Protein AF-A0A9J7AQ62-F1 (afdb_monomer)

Secondary structure (DSSP, 8-state):
-----PPPP------------------------PPPHHHHHHHHHHHHHS-EEHHHHHHHHHTSTTTHHHHHHHHHTTSEEEEEETTTEEEEEE-HHHHHHHHHTT--

pLDDT: mean 74.64, std 20.92, range [35.56, 96.19]

Mean predicted aligned error: 14.37 Å

Foldseek 3Di:
DDDDDDDDDDDDDDDDDDDDDPPVPPPPDPDDCQDPVVLLLVLLLVQAVDWAAPVVSCVVQVPDVVRVNSVVVNVVQVQKDWDQDPPPGTIIHGDPVVVVVCVVVVHD

Radius of gyration: 27.07 Å; Cα contacts (8 Å, |Δi|>4): 104; chains: 1; bounding box: 70×60×50 Å

Sequence (108 aa):
MQSRNRVCSSVPVSALGSPIAPTEETTMSDAPTDPPLPLILDLVEWVAATPRLYSEVMEAWRTSCPRLTVWEEAVDRGLVARRHVAGTGAMVEATRSGRAALAAHGRT

Nearest PDB structures (foldseek):
  8qkf-assembly1_A  TM=5.803E-01  e=2.269E-02  Mycolicibacterium smegmatis
  1r1u-assembly2_D  TM=5.712E-01  e=6.107E-02  Staphylococcus aureus
  3pqk-assembly2_D  TM=5.794E-01  e=1.036E-01  Xylella fastidiosa
  4k2e-assembly1_B  TM=6.154E-01  e=3.180E-01  Vibrio cholerae O1 biovar El Tor str. N16961
  2oqg-assembly1_D  TM=5.261E-01  e=2.442E-01  Rhodococcus jostii RHA1

Solvent-accessible surface area (backbone atoms only — not comparable to full-atom values): 6896 Å² total; per-residue (Å²): 133,90,78,85,83,79,88,79,78,89,83,84,81,89,81,88,82,86,81,86,80,92,75,86,69,82,75,84,70,94,58,87,85,68,60,58,63,69,60,31,48,52,52,36,50,59,25,56,78,44,71,39,45,44,67,58,53,48,64,75,43,60,84,46,94,70,36,65,50,30,57,50,48,29,45,76,70,45,19,38,43,81,44,79,41,91,98,78,42,53,31,29,33,41,30,74,58,22,55,50,52,32,52,75,71,76,44,132

Organism: NCBI:txid1862145

Structure (mmCIF, N/CA/C/O backbone):
data_AF-A0A9J7AQ62-F1
#
_entry.id   AF-A0A9J7AQ62-F1
#
loop_
_atom_site.group_PDB
_atom_site.id
_atom_site.type_symbol
_atom_site.label_atom_id
_atom_site.label_alt_id
_atom_site.label_comp_id
_atom_site.label_asym_id
_atom_site.label_entity_id
_atom_site.label_seq_id
_atom_site.pdbx_PDB_ins_code
_atom_site.Cartn_x
_atom_site.Cartn_y
_atom_site.Cartn_z
_atom_site.occupancy
_atom_site.B_iso_or_equiv
_atom_site.auth_seq_id
_atom_site.auth_comp_id
_atom_site.auth_asym_id
_atom_site.auth_atom_id
_atom_site.pdbx_PDB_model_num
ATOM 1 N N . MET A 1 1 ? 53.419 49.031 -33.541 1.00 44.00 1 MET A N 1
ATOM 2 C CA . MET A 1 1 ? 52.744 47.768 -33.901 1.00 44.00 1 MET A CA 1
ATOM 3 C C . MET A 1 1 ? 53.138 46.685 -32.904 1.00 44.00 1 MET A C 1
ATOM 5 O O . MET A 1 1 ? 54.301 46.303 -32.883 1.00 44.00 1 MET A O 1
ATOM 9 N N . GLN A 1 2 ? 52.214 46.255 -32.037 1.00 42.31 2 GLN A N 1
ATOM 10 C CA . GLN A 1 2 ? 52.415 45.117 -31.124 1.00 42.31 2 GLN A CA 1
ATOM 11 C C . GLN A 1 2 ? 52.576 43.839 -31.968 1.00 42.31 2 GLN A C 1
ATOM 13 O O . GLN A 1 2 ? 51.801 43.608 -32.885 1.00 42.31 2 GLN A O 1
ATOM 18 N N . SER A 1 3 ? 53.732 43.182 -31.930 1.00 35.56 3 SER A N 1
ATOM 19 C CA . SER A 1 3 ? 54.202 42.236 -30.911 1.00 35.56 3 SER A CA 1
ATOM 20 C C . SER A 1 3 ? 53.514 40.870 -31.011 1.00 35.56 3 SER A C 1
ATOM 22 O O . SER A 1 3 ? 52.412 40.684 -30.515 1.00 35.56 3 SER A O 1
ATOM 24 N N . ARG A 1 4 ? 54.293 39.932 -31.575 1.00 52.44 4 ARG A N 1
ATOM 25 C CA . ARG A 1 4 ? 54.372 38.494 -31.263 1.00 52.44 4 ARG A CA 1
ATOM 26 C C . ARG A 1 4 ? 53.222 37.613 -31.762 1.00 52.44 4 ARG A C 1
ATOM 28 O O . ARG A 1 4 ? 52.111 37.681 -31.267 1.00 52.44 4 ARG A O 1
ATOM 35 N N . ASN A 1 5 ? 53.575 36.641 -32.607 1.00 39.91 5 ASN A N 1
ATOM 36 C CA . ASN A 1 5 ? 53.531 35.253 -32.147 1.00 39.91 5 ASN A CA 1
ATOM 37 C C . ASN A 1 5 ? 54.507 34.358 -32.918 1.00 39.91 5 ASN A C 1
ATOM 39 O O . ASN A 1 5 ? 54.389 34.136 -34.120 1.00 39.91 5 ASN A O 1
ATOM 43 N N . ARG A 1 6 ? 55.510 33.880 -32.171 1.00 52.66 6 ARG A N 1
ATOM 44 C CA . ARG A 1 6 ? 56.419 32.801 -32.551 1.00 52.66 6 ARG A CA 1
ATOM 45 C C . ARG A 1 6 ? 55.618 31.509 -32.643 1.00 52.66 6 ARG A C 1
ATOM 47 O O . ARG A 1 6 ? 54.852 31.188 -31.739 1.00 52.66 6 ARG A O 1
ATOM 54 N N . VAL A 1 7 ? 55.886 30.770 -33.709 1.00 50.31 7 VAL A N 1
ATOM 55 C CA . VAL A 1 7 ? 55.550 29.359 -33.879 1.00 50.31 7 VAL A CA 1
ATOM 56 C C . VAL A 1 7 ? 56.109 28.586 -32.683 1.00 50.31 7 VAL A C 1
ATOM 58 O O . VAL A 1 7 ? 57.320 28.603 -32.454 1.00 50.31 7 VAL A O 1
ATOM 61 N N . CYS A 1 8 ? 55.227 27.968 -31.896 1.00 38.22 8 CYS A N 1
ATOM 62 C CA . CYS A 1 8 ? 55.614 27.026 -30.855 1.00 38.22 8 CYS A CA 1
ATOM 63 C C . CYS A 1 8 ? 55.526 25.612 -31.427 1.00 38.22 8 CYS A C 1
ATOM 65 O O . CYS A 1 8 ? 54.560 25.236 -32.088 1.00 38.22 8 CYS A O 1
ATOM 67 N N . SER A 1 9 ? 56.609 24.895 -31.208 1.00 37.12 9 SER A N 1
ATOM 68 C CA . SER A 1 9 ? 57.003 23.6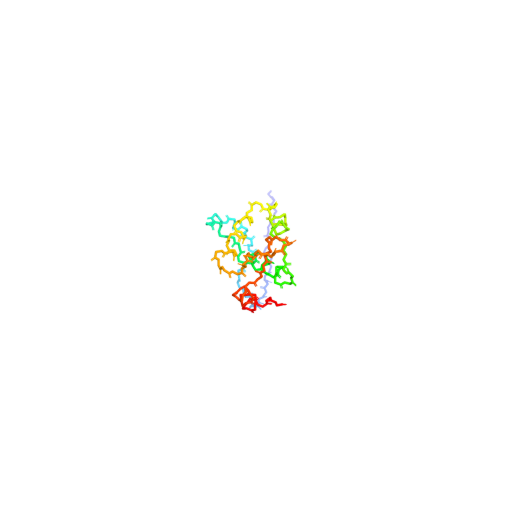32 -31.793 1.00 37.12 9 SER A CA 1
ATOM 69 C C . SER A 1 9 ? 56.083 22.467 -31.418 1.00 37.12 9 SER A C 1
ATOM 71 O O . SER A 1 9 ? 55.623 22.359 -30.287 1.00 37.12 9 SER A O 1
ATOM 73 N N . SER A 1 10 ? 55.884 21.583 -32.397 1.00 43.72 10 SER A N 1
ATOM 74 C CA . SER A 1 10 ? 55.796 20.118 -32.290 1.00 43.72 10 SER A CA 1
ATOM 75 C C . SER A 1 10 ? 55.486 19.506 -30.914 1.00 43.72 10 SER A C 1
ATOM 77 O O . SER A 1 10 ? 56.369 19.4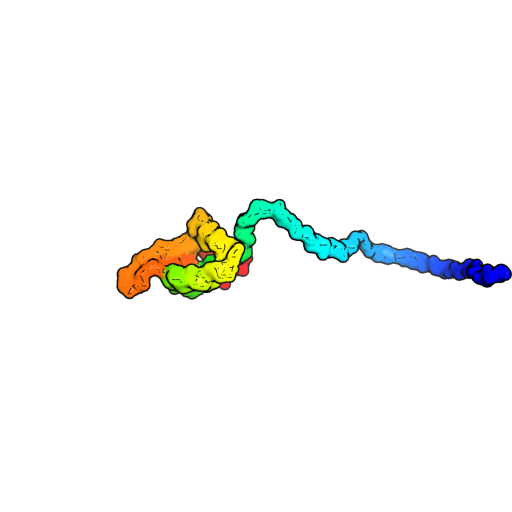04 -30.060 1.00 43.72 10 SER A O 1
ATOM 79 N N . VAL A 1 11 ? 54.290 18.929 -30.783 1.00 48.94 11 VAL A N 1
ATOM 80 C CA . VAL A 1 11 ? 54.013 17.858 -29.814 1.00 48.94 11 VAL A CA 1
ATOM 81 C C . VAL A 1 11 ? 53.830 16.545 -30.587 1.00 48.94 11 VAL A C 1
ATOM 83 O O . VAL A 1 11 ? 53.073 16.539 -31.561 1.00 48.94 11 VAL A O 1
ATOM 86 N N . PRO A 1 12 ? 54.513 15.444 -30.215 1.00 44.91 12 PRO A N 1
ATOM 87 C CA . PRO A 1 12 ? 54.341 14.155 -30.865 1.00 44.91 12 PRO A CA 1
ATOM 88 C C . PRO A 1 12 ? 53.261 13.280 -30.200 1.00 44.91 12 PRO A C 1
ATOM 90 O O . PRO A 1 12 ? 53.112 13.263 -28.984 1.00 44.91 12 PRO A O 1
ATOM 93 N N . VAL A 1 13 ? 52.598 12.512 -31.072 1.00 42.06 13 VAL A N 1
ATOM 94 C CA . VAL A 1 13 ? 52.256 11.076 -30.978 1.00 42.06 13 VAL A CA 1
ATOM 95 C C . VAL A 1 13 ? 51.297 10.609 -29.869 1.00 42.06 13 VAL A C 1
ATOM 97 O O . VAL A 1 13 ? 51.676 10.368 -28.732 1.00 42.06 13 VAL A O 1
ATOM 100 N N . SER A 1 14 ? 50.061 10.372 -30.327 1.00 40.56 14 SER A N 1
ATOM 101 C CA . SER A 1 14 ? 49.237 9.160 -30.165 1.00 40.56 14 SER A CA 1
ATOM 102 C C . SER A 1 14 ? 49.124 8.495 -28.789 1.00 40.56 14 SER A C 1
ATOM 104 O O . SER A 1 14 ? 50.083 7.913 -28.300 1.00 40.56 14 SER A O 1
ATOM 106 N N . ALA A 1 15 ? 47.890 8.324 -28.305 1.00 41.84 15 ALA A N 1
ATOM 107 C CA . ALA A 1 15 ? 47.144 7.069 -28.492 1.00 41.84 15 ALA A CA 1
ATOM 108 C C . ALA A 1 15 ? 45.820 7.055 -27.700 1.00 41.84 15 ALA A C 1
ATOM 110 O O . ALA A 1 15 ? 45.795 7.384 -26.523 1.00 41.84 15 ALA A O 1
ATOM 111 N N . LEU A 1 16 ? 44.768 6.596 -28.393 1.00 47.53 16 LEU A N 1
ATOM 112 C CA . LEU A 1 16 ? 43.656 5.751 -27.927 1.00 47.53 16 LEU A CA 1
ATOM 113 C C . LEU A 1 16 ? 42.880 6.162 -26.663 1.00 47.53 16 LEU A C 1
ATOM 115 O O . LEU A 1 16 ? 43.374 6.029 -25.550 1.00 47.53 16 LEU A O 1
ATOM 119 N N . GLY A 1 17 ? 41.582 6.448 -26.827 1.00 37.50 17 GLY A N 1
ATOM 120 C CA . GLY A 1 17 ? 40.634 6.254 -25.726 1.00 37.50 17 GLY A CA 1
ATOM 121 C C . GLY A 1 17 ? 39.370 7.101 -25.763 1.00 37.50 17 GLY A C 1
ATOM 122 O O . GLY A 1 17 ? 39.284 8.089 -25.054 1.00 37.50 17 GLY A O 1
ATOM 123 N N . SER A 1 18 ? 38.384 6.608 -26.510 1.00 48.50 18 SER A N 1
ATOM 124 C CA . SER A 1 18 ? 36.938 6.748 -26.285 1.00 48.50 18 SER A CA 1
ATOM 125 C C . SER A 1 18 ? 36.226 8.111 -26.405 1.00 48.50 18 SER A C 1
ATOM 127 O O . SER A 1 18 ? 36.782 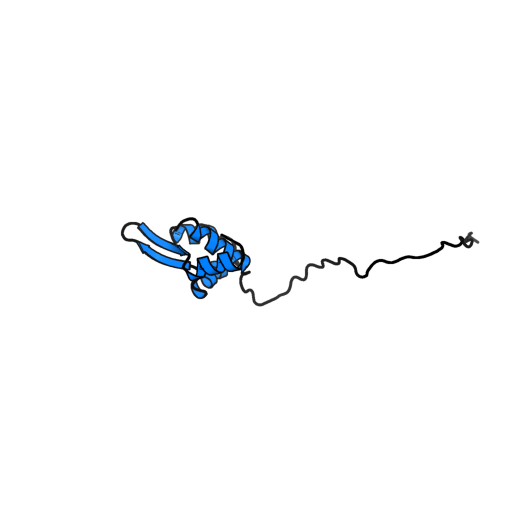9.163 -26.096 1.00 48.50 18 SER A O 1
ATOM 129 N N . PRO A 1 19 ? 34.958 8.089 -26.869 1.00 54.50 19 PRO A N 1
ATOM 130 C CA . PRO A 1 19 ? 34.218 9.279 -27.256 1.00 54.50 19 PRO A CA 1
ATOM 131 C C . PRO A 1 19 ? 33.170 9.717 -26.203 1.00 54.50 19 PRO A C 1
ATOM 133 O O . PRO A 1 19 ? 32.669 8.904 -25.434 1.00 54.50 19 PRO A O 1
ATOM 136 N N . ILE A 1 20 ? 32.773 10.991 -26.320 1.00 49.31 20 ILE A N 1
ATOM 137 C CA . ILE A 1 20 ? 31.521 11.657 -25.882 1.00 49.31 20 ILE A CA 1
ATOM 138 C C . ILE A 1 20 ? 31.333 11.944 -24.371 1.00 49.31 20 ILE A C 1
ATOM 140 O O . ILE A 1 20 ? 31.518 11.103 -23.503 1.00 49.31 20 ILE A O 1
ATOM 144 N N . ALA A 1 21 ? 30.982 13.206 -24.102 1.00 48.56 21 ALA A N 1
ATOM 145 C CA . ALA A 1 21 ? 30.927 13.919 -22.823 1.00 48.56 21 ALA A CA 1
ATOM 146 C C . ALA A 1 21 ? 29.818 13.469 -21.847 1.00 48.56 21 ALA A C 1
ATOM 148 O O . ALA A 1 21 ? 28.794 12.961 -22.299 1.00 48.56 21 ALA A O 1
ATOM 149 N N . PRO A 1 22 ? 29.920 13.784 -20.536 1.00 42.09 22 PRO A N 1
ATOM 150 C CA . PRO A 1 22 ? 28.755 13.880 -19.675 1.00 42.09 22 PRO A CA 1
ATOM 151 C C . PRO A 1 22 ? 28.205 15.307 -19.769 1.00 42.09 22 PRO A C 1
ATOM 153 O O . PRO A 1 22 ? 28.699 16.237 -19.132 1.00 42.09 22 PRO A O 1
ATOM 156 N N . THR A 1 23 ? 27.183 15.502 -20.593 1.00 43.00 23 THR A N 1
ATOM 157 C CA . THR A 1 23 ? 26.223 16.584 -20.370 1.00 43.00 23 THR A CA 1
ATOM 158 C C . THR A 1 23 ? 25.021 15.900 -19.747 1.00 43.00 23 THR A C 1
ATOM 160 O O . THR A 1 23 ? 24.126 15.451 -20.454 1.00 43.00 23 THR A O 1
ATOM 163 N N . GLU A 1 24 ? 25.036 15.723 -18.424 1.00 48.69 24 GLU A N 1
ATOM 164 C CA . GLU A 1 24 ? 23.832 15.319 -17.688 1.00 48.69 24 GLU A CA 1
ATOM 165 C C . GLU A 1 24 ? 22.912 16.538 -17.616 1.00 48.69 24 GLU A C 1
ATOM 167 O O . GLU A 1 24 ? 22.754 17.213 -16.601 1.00 48.69 24 GLU A O 1
ATOM 172 N N . GLU A 1 25 ? 22.393 16.884 -18.789 1.00 41.12 25 GLU A N 1
ATOM 173 C CA . GLU A 1 25 ? 21.324 17.833 -18.968 1.00 41.12 25 GLU A CA 1
ATOM 174 C C . GLU A 1 25 ? 20.065 17.150 -18.445 1.00 41.12 25 GLU A C 1
ATOM 176 O O . GLU A 1 25 ? 19.507 16.249 -19.075 1.00 41.12 25 GLU A O 1
ATOM 181 N N . THR A 1 26 ? 19.674 17.564 -17.240 1.00 51.28 26 THR A N 1
ATOM 182 C CA . THR A 1 26 ? 18.353 17.397 -16.638 1.00 51.28 26 THR A CA 1
ATOM 183 C C . THR A 1 26 ? 17.279 17.691 -17.681 1.00 51.28 26 THR A C 1
ATOM 185 O O . THR A 1 26 ? 16.780 18.808 -17.805 1.00 51.28 26 THR A O 1
ATOM 188 N N . THR A 1 27 ? 16.914 16.670 -18.449 1.00 43.34 27 THR A N 1
ATOM 189 C CA . THR A 1 27 ? 15.748 16.706 -19.316 1.00 43.34 27 THR A CA 1
ATOM 190 C C . THR A 1 27 ? 14.558 16.436 -18.415 1.00 43.34 27 THR A C 1
ATOM 192 O O . THR A 1 27 ? 14.158 15.302 -18.161 1.00 43.34 27 THR A O 1
ATOM 195 N N . MET A 1 28 ? 14.038 17.528 -17.868 1.00 55.22 28 MET A N 1
ATOM 196 C CA . MET A 1 28 ? 12.715 17.609 -17.277 1.00 55.22 28 MET A CA 1
ATOM 197 C C . MET A 1 28 ? 11.710 17.391 -18.416 1.00 55.22 28 MET A C 1
ATOM 199 O O . MET A 1 28 ? 11.337 18.322 -19.125 1.00 55.22 28 MET A O 1
ATOM 203 N N . SER A 1 29 ? 11.376 16.122 -18.654 1.00 51.81 29 SER A N 1
ATOM 204 C CA . SER A 1 29 ? 10.429 15.696 -19.680 1.00 51.81 29 SER A CA 1
ATOM 205 C C . SER A 1 29 ? 9.017 15.715 -19.095 1.00 51.81 29 SER A C 1
ATOM 207 O O . SER A 1 29 ? 8.730 14.994 -18.141 1.00 51.81 29 SER A O 1
ATOM 209 N N . ASP A 1 30 ? 8.147 16.536 -19.679 1.00 56.75 30 ASP A N 1
ATOM 210 C CA . ASP A 1 30 ? 6.693 16.482 -19.512 1.00 56.75 30 ASP A CA 1
ATOM 211 C C . ASP A 1 30 ? 6.189 15.163 -20.132 1.00 56.75 30 ASP A C 1
ATOM 213 O O . ASP A 1 30 ? 6.023 15.040 -21.345 1.00 56.75 30 ASP A O 1
ATOM 217 N N . ALA A 1 31 ? 6.089 14.123 -19.307 1.00 52.22 31 ALA A N 1
ATOM 218 C CA . ALA A 1 31 ? 5.565 12.801 -19.647 1.00 52.22 31 ALA A CA 1
ATOM 219 C C . ALA A 1 31 ? 4.283 12.570 -18.828 1.00 52.22 31 ALA A C 1
ATOM 221 O O . ALA A 1 31 ? 4.180 13.135 -17.731 1.00 52.22 31 ALA A O 1
ATOM 222 N N . PRO A 1 32 ? 3.308 11.762 -19.306 1.00 54.72 32 PRO A N 1
ATOM 223 C CA . PRO A 1 32 ? 2.163 11.390 -18.477 1.00 54.72 32 PRO A CA 1
ATOM 224 C C . PRO A 1 32 ? 2.709 10.895 -17.138 1.00 54.72 32 PRO A C 1
ATOM 226 O O . PRO A 1 32 ? 3.608 10.056 -17.106 1.00 54.72 32 PRO A O 1
ATOM 229 N N . THR A 1 33 ? 2.274 11.536 -16.052 1.00 58.81 33 THR A N 1
ATOM 230 C CA . THR A 1 33 ? 2.835 11.366 -14.707 1.00 58.81 33 THR A CA 1
ATOM 231 C C . THR A 1 33 ? 2.394 10.020 -14.134 1.00 58.81 33 THR A C 1
ATOM 233 O O . THR A 1 33 ? 1.643 9.962 -13.166 1.00 58.81 33 THR A O 1
ATOM 236 N N . ASP A 1 34 ? 2.835 8.925 -14.746 1.00 62.56 34 ASP A N 1
ATOM 237 C CA . ASP A 1 34 ? 2.770 7.612 -14.127 1.00 62.56 34 ASP A CA 1
ATOM 238 C C . ASP A 1 34 ? 3.704 7.662 -12.911 1.00 62.56 34 ASP A C 1
ATOM 240 O O . ASP A 1 34 ? 4.871 8.066 -13.043 1.00 62.56 34 ASP A O 1
ATOM 244 N N . PRO A 1 35 ? 3.241 7.309 -11.701 1.00 66.56 35 PRO A N 1
ATOM 245 C CA . PRO A 1 35 ? 4.123 7.300 -10.552 1.00 66.56 35 PRO A CA 1
ATOM 246 C C . PRO A 1 35 ? 5.286 6.342 -10.804 1.00 66.56 35 PRO A C 1
ATOM 248 O O . PRO A 1 35 ? 5.098 5.237 -11.331 1.00 66.56 35 PRO A O 1
ATOM 251 N N . PRO A 1 36 ? 6.504 6.728 -10.397 1.00 79.50 36 PRO A N 1
ATOM 252 C CA . PRO A 1 36 ? 7.671 5.908 -10.638 1.00 79.50 36 PRO A CA 1
ATOM 253 C C . PRO A 1 36 ? 7.498 4.575 -9.905 1.00 79.50 36 PRO A C 1
ATOM 255 O O . PRO A 1 36 ? 7.316 4.538 -8.686 1.00 79.50 36 PRO A O 1
ATOM 258 N N . LEU A 1 37 ? 7.599 3.474 -10.655 1.00 84.88 37 LEU A N 1
ATOM 259 C CA . LEU A 1 37 ? 7.535 2.105 -10.138 1.00 84.88 37 LEU A CA 1
ATOM 260 C C . LEU A 1 37 ? 8.394 1.881 -8.872 1.00 84.88 37 LEU A C 1
ATOM 262 O O . LEU A 1 37 ? 7.908 1.207 -7.965 1.00 84.88 37 LEU A O 1
ATOM 266 N N . PRO A 1 38 ? 9.598 2.478 -8.724 1.00 87.56 38 PRO A N 1
ATOM 267 C CA . PRO A 1 38 ? 10.350 2.427 -7.470 1.00 87.56 38 PRO A CA 1
ATOM 268 C C . PRO A 1 38 ? 9.575 2.892 -6.227 1.00 87.56 38 PRO A C 1
ATOM 270 O O . PRO A 1 38 ? 9.652 2.226 -5.202 1.00 87.56 38 PRO A O 1
ATOM 273 N N . LEU A 1 39 ? 8.781 3.968 -6.313 1.00 87.38 39 LEU A N 1
ATOM 274 C CA . LEU A 1 39 ? 7.983 4.456 -5.178 1.00 87.38 39 LEU A CA 1
ATOM 275 C C . LEU A 1 39 ? 6.816 3.521 -4.847 1.00 87.38 39 LEU A C 1
ATOM 277 O O . LEU A 1 39 ? 6.463 3.370 -3.679 1.00 87.38 39 LEU A O 1
ATOM 281 N N . ILE A 1 40 ? 6.227 2.881 -5.861 1.00 90.06 40 ILE A N 1
ATOM 282 C CA . ILE A 1 40 ? 5.205 1.844 -5.663 1.00 90.06 40 ILE A CA 1
ATOM 283 C C . ILE A 1 40 ? 5.821 0.665 -4.911 1.00 90.06 40 ILE A C 1
ATOM 285 O O . ILE A 1 40 ? 5.247 0.181 -3.938 1.00 90.06 40 ILE A O 1
ATOM 289 N N . LEU A 1 41 ? 7.008 0.219 -5.324 1.00 92.00 41 LEU A N 1
ATOM 290 C CA . LEU A 1 41 ? 7.710 -0.872 -4.655 1.00 92.00 41 LEU A CA 1
ATOM 291 C C . LEU A 1 41 ? 8.137 -0.489 -3.232 1.00 92.00 41 LEU A C 1
ATOM 293 O O . LEU A 1 41 ? 7.992 -1.322 -2.347 1.00 92.00 41 LEU A O 1
ATOM 297 N N . ASP A 1 42 ? 8.571 0.753 -2.981 1.00 91.25 42 ASP A N 1
ATOM 298 C CA . ASP A 1 42 ? 8.877 1.245 -1.624 1.00 91.25 42 ASP A CA 1
ATOM 299 C C . ASP A 1 42 ? 7.647 1.142 -0.697 1.00 91.25 42 ASP A C 1
ATOM 301 O O . ASP A 1 42 ? 7.750 0.688 0.444 1.00 91.25 42 ASP A O 1
ATOM 305 N N . LEU A 1 43 ? 6.458 1.519 -1.188 1.00 90.88 43 LEU A N 1
ATOM 306 C CA . LEU A 1 43 ? 5.200 1.371 -0.448 1.00 90.88 43 LEU A CA 1
ATOM 307 C C . LEU A 1 43 ? 4.897 -0.105 -0.155 1.00 90.88 43 LEU A C 1
ATOM 309 O O . LEU A 1 43 ? 4.553 -0.457 0.975 1.00 90.88 43 LEU A O 1
ATOM 313 N N . VAL A 1 44 ? 5.010 -0.969 -1.168 1.00 93.62 44 VAL A N 1
ATOM 314 C CA . VAL A 1 44 ? 4.716 -2.404 -1.035 1.00 93.62 44 VAL A CA 1
ATOM 315 C C . VAL A 1 44 ? 5.683 -3.061 -0.054 1.00 93.62 44 VAL A C 1
ATOM 317 O O . VAL A 1 44 ? 5.241 -3.844 0.780 1.00 93.62 44 VAL A O 1
ATOM 320 N N . GLU A 1 45 ? 6.970 -2.724 -0.107 1.00 94.12 45 GLU A N 1
ATOM 321 C CA . GLU A 1 45 ? 8.008 -3.200 0.815 1.00 94.12 45 GLU A CA 1
ATOM 322 C C . GLU A 1 45 ? 7.705 -2.784 2.255 1.00 94.12 45 GLU A C 1
ATOM 324 O O . GLU A 1 45 ? 7.682 -3.613 3.169 1.00 94.12 45 GLU A O 1
ATOM 329 N N . TRP A 1 46 ? 7.354 -1.514 2.452 1.00 93.44 46 TRP A N 1
ATOM 330 C CA . TRP A 1 46 ? 7.020 -0.972 3.764 1.00 93.44 46 TRP A CA 1
ATOM 331 C C . TRP A 1 46 ? 5.793 -1.638 4.410 1.00 93.44 46 TRP A C 1
ATOM 333 O O . TRP A 1 46 ? 5.766 -1.860 5.627 1.00 93.44 46 TRP A O 1
ATOM 343 N N . VAL A 1 47 ? 4.785 -1.982 3.604 1.00 93.25 47 VAL A N 1
ATOM 344 C CA . VAL A 1 47 ? 3.585 -2.720 4.031 1.00 93.25 47 VAL A CA 1
ATOM 345 C C . VAL A 1 47 ? 3.857 -4.230 4.155 1.00 93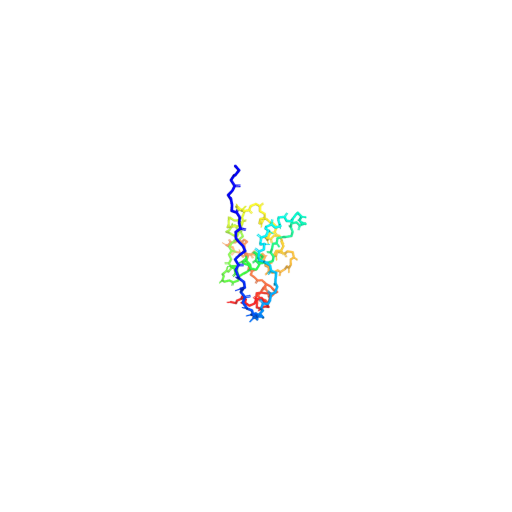.25 47 VAL A C 1
ATOM 347 O O . VAL A 1 47 ? 3.240 -4.907 4.978 1.00 93.25 47 VAL A O 1
ATOM 350 N N . ALA A 1 48 ? 4.770 -4.789 3.355 1.00 93.00 48 ALA A N 1
ATOM 351 C CA . ALA A 1 48 ? 5.150 -6.200 3.420 1.00 93.00 48 ALA A CA 1
ATOM 352 C C . ALA A 1 48 ? 5.895 -6.534 4.716 1.00 93.00 48 ALA A C 1
ATOM 354 O O . ALA A 1 48 ? 5.683 -7.614 5.265 1.00 93.00 48 ALA A O 1
ATOM 355 N N . ALA A 1 49 ? 6.717 -5.605 5.215 1.00 92.69 49 ALA A N 1
ATOM 356 C CA . ALA A 1 49 ? 7.443 -5.764 6.471 1.00 92.69 49 ALA A CA 1
ATOM 357 C C . ALA A 1 49 ? 6.503 -5.887 7.679 1.00 92.69 49 ALA A C 1
ATOM 359 O O . ALA A 1 49 ? 6.752 -6.660 8.602 1.00 92.69 49 ALA A O 1
ATOM 360 N N . THR A 1 50 ? 5.416 -5.115 7.710 1.00 92.25 50 THR A N 1
ATOM 361 C CA . THR A 1 50 ? 4.394 -5.202 8.759 1.00 92.25 50 THR A CA 1
ATOM 362 C C . THR A 1 50 ? 3.061 -4.706 8.202 1.00 92.25 50 THR A C 1
ATOM 364 O O . THR A 1 50 ? 3.024 -3.585 7.692 1.00 92.25 50 THR A O 1
ATOM 367 N N . PRO A 1 51 ? 1.963 -5.481 8.317 1.00 91.06 51 PRO A N 1
ATOM 368 C CA . PRO A 1 51 ? 0.626 -4.993 7.998 1.00 91.06 51 PRO A CA 1
ATOM 369 C C . PRO A 1 51 ? 0.283 -3.761 8.841 1.00 91.06 51 PRO A C 1
ATOM 371 O O . PRO A 1 51 ? 0.454 -3.773 10.059 1.00 91.06 51 PRO A O 1
ATOM 374 N N . ARG A 1 52 ? -0.211 -2.702 8.201 1.00 94.06 52 ARG A N 1
ATOM 375 C CA . ARG A 1 52 ? -0.425 -1.384 8.829 1.00 94.06 52 ARG A CA 1
ATOM 376 C C . ARG A 1 52 ? -1.871 -0.944 8.724 1.00 94.06 52 ARG A C 1
ATOM 378 O O . ARG A 1 52 ? -2.605 -1.424 7.862 1.00 94.06 52 ARG A O 1
ATOM 385 N N . LEU A 1 53 ? -2.289 -0.012 9.575 1.00 94.38 53 LEU A N 1
ATOM 386 C CA . LEU A 1 53 ? -3.616 0.582 9.450 1.00 94.38 53 LEU A CA 1
ATOM 387 C C . LEU A 1 53 ? -3.695 1.426 8.177 1.00 94.38 53 LEU A C 1
ATOM 389 O O . LEU A 1 53 ? -2.766 2.156 7.840 1.00 94.38 53 LEU A O 1
ATOM 393 N N . TYR A 1 54 ? -4.842 1.397 7.501 1.00 91.38 54 TYR A N 1
ATOM 394 C CA . TYR A 1 54 ? -5.093 2.248 6.339 1.00 91.38 54 TYR A CA 1
ATOM 395 C C . TYR A 1 54 ? -4.878 3.729 6.667 1.00 91.38 54 TYR A C 1
ATOM 397 O O . TYR A 1 54 ? -4.299 4.451 5.867 1.00 91.38 54 TYR A O 1
ATOM 405 N N . SER A 1 55 ? -5.278 4.176 7.861 1.00 90.56 55 SER A N 1
ATOM 406 C CA . SER A 1 55 ? -5.021 5.546 8.310 1.00 90.56 55 SER A CA 1
ATOM 407 C C . SER A 1 55 ? -3.528 5.859 8.370 1.00 90.56 55 SER A C 1
ATOM 409 O O . SER A 1 55 ? -3.121 6.891 7.860 1.00 90.56 55 SER A O 1
ATOM 411 N N . GLU A 1 56 ? -2.699 4.965 8.914 1.00 90.88 56 GLU A N 1
ATOM 412 C CA . GLU A 1 56 ? -1.243 5.162 8.972 1.00 90.88 56 GLU A CA 1
ATOM 413 C C . GLU A 1 56 ? -0.614 5.197 7.580 1.00 90.88 56 GLU A C 1
ATOM 415 O O . GLU A 1 56 ? 0.261 6.020 7.320 1.00 90.88 56 GLU A O 1
ATOM 420 N N . VAL A 1 57 ? -1.079 4.331 6.673 1.00 89.50 57 VAL A N 1
ATOM 421 C CA . VAL A 1 57 ? -0.638 4.337 5.273 1.00 89.50 57 VAL A CA 1
ATOM 422 C C . VAL A 1 57 ? -0.990 5.668 4.613 1.00 89.50 57 VAL A C 1
ATOM 424 O O . VAL A 1 57 ? -0.125 6.304 4.015 1.00 89.50 57 VAL A O 1
ATOM 427 N N . MET A 1 58 ? -2.230 6.133 4.770 1.00 87.19 58 MET A N 1
ATOM 428 C CA . MET A 1 58 ? -2.656 7.404 4.194 1.00 87.19 58 MET A CA 1
ATOM 429 C C . MET A 1 58 ? -1.910 8.591 4.804 1.00 87.19 58 MET A C 1
ATOM 431 O O . MET A 1 58 ? -1.499 9.468 4.059 1.00 87.19 58 MET A O 1
ATOM 435 N N . GLU A 1 59 ? -1.680 8.634 6.117 1.00 86.56 59 GLU A N 1
ATOM 436 C CA . GLU A 1 59 ? -0.919 9.727 6.741 1.00 86.56 59 GLU A CA 1
ATOM 437 C C . GLU A 1 59 ? 0.547 9.753 6.276 1.00 86.56 59 GLU A C 1
ATOM 439 O O . GLU A 1 59 ? 1.074 10.822 5.965 1.00 86.56 59 GLU A O 1
ATOM 444 N N . ALA A 1 60 ? 1.196 8.591 6.154 1.00 85.56 60 ALA A N 1
ATOM 445 C CA . ALA A 1 60 ? 2.587 8.504 5.710 1.00 85.56 60 ALA A CA 1
ATOM 446 C C . ALA A 1 60 ? 2.779 8.885 4.228 1.00 85.56 60 ALA A C 1
ATOM 448 O O . ALA A 1 60 ? 3.827 9.418 3.867 1.00 85.56 60 ALA A O 1
ATOM 449 N N . TRP A 1 61 ? 1.776 8.642 3.375 1.00 80.94 61 TRP A N 1
ATOM 450 C CA . TRP A 1 61 ? 1.898 8.811 1.921 1.00 80.94 61 TRP A CA 1
ATOM 451 C C . TRP A 1 61 ? 1.105 10.001 1.337 1.00 80.94 61 TRP A C 1
ATOM 453 O O . TRP A 1 61 ? 1.370 10.395 0.201 1.00 80.94 61 TRP A O 1
ATOM 463 N N . ARG A 1 62 ? 0.201 10.650 2.096 1.00 72.44 62 ARG A N 1
ATOM 464 C CA . ARG A 1 62 ? -0.605 11.818 1.653 1.00 72.44 62 ARG A CA 1
ATOM 465 C C . ARG A 1 62 ? 0.218 13.089 1.413 1.00 72.44 62 ARG A C 1
ATOM 467 O O . ARG A 1 62 ? -0.170 13.918 0.597 1.00 72.44 62 ARG A O 1
ATOM 474 N N . THR A 1 63 ? 1.322 13.292 2.129 1.00 60.34 63 THR A N 1
ATOM 475 C CA . THR A 1 63 ? 1.999 14.606 2.213 1.00 60.34 63 THR A CA 1
ATOM 476 C C . THR A 1 63 ? 2.903 14.945 1.033 1.00 60.34 63 THR A C 1
ATOM 478 O O . THR A 1 63 ? 3.478 16.029 0.989 1.00 60.34 63 THR A O 1
ATOM 481 N N . SER A 1 64 ? 3.045 14.057 0.054 1.00 53.78 64 SER A N 1
ATOM 482 C CA . SER A 1 64 ? 3.866 14.330 -1.125 1.00 53.78 64 SER A CA 1
ATOM 483 C C . SER A 1 64 ? 2.984 14.317 -2.358 1.00 53.78 64 SER A C 1
ATOM 485 O O . SER A 1 64 ? 2.502 13.270 -2.761 1.00 53.78 64 SER A O 1
ATOM 487 N N . CYS A 1 65 ? 2.733 15.488 -2.934 1.00 52.88 65 CYS A N 1
ATOM 488 C CA . CYS A 1 65 ? 1.693 15.701 -3.941 1.00 52.88 65 CYS A CA 1
ATOM 489 C C . CYS A 1 65 ? 2.108 15.324 -5.386 1.00 52.88 65 CYS A C 1
ATOM 491 O O . CYS A 1 65 ? 1.824 16.063 -6.323 1.00 52.88 65 CYS A O 1
ATOM 493 N N . PRO A 1 66 ? 2.793 14.183 -5.589 1.00 61.59 66 PRO A N 1
ATOM 494 C CA . PRO A 1 66 ? 2.338 13.287 -6.659 1.00 61.59 66 PRO A CA 1
ATOM 495 C C . PRO A 1 66 ? 1.971 11.870 -6.174 1.00 61.59 66 PRO A C 1
ATOM 497 O O . PRO A 1 66 ? 1.517 11.057 -6.966 1.00 61.59 66 PRO A O 1
ATOM 500 N N . ARG A 1 67 ? 2.123 11.544 -4.883 1.00 56.56 67 ARG A N 1
ATOM 501 C CA . ARG A 1 67 ? 2.036 10.178 -4.328 1.00 56.56 67 ARG A CA 1
ATOM 502 C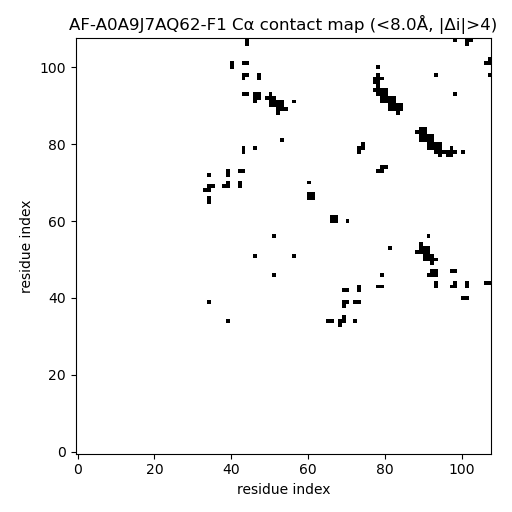 C . ARG A 1 67 ? 0.630 9.620 -4.103 1.00 56.56 67 ARG A C 1
ATOM 504 O O . ARG A 1 67 ? 0.531 8.432 -3.807 1.00 56.56 67 ARG A O 1
ATOM 511 N N . LEU A 1 68 ? -0.440 10.402 -4.273 1.00 61.84 68 LEU A N 1
ATOM 512 C CA . LEU A 1 68 ? -1.797 9.828 -4.258 1.00 61.84 68 LEU A CA 1
ATOM 513 C C . LEU A 1 68 ? -1.918 8.726 -5.330 1.00 61.84 68 LEU A C 1
ATOM 515 O O . LEU A 1 68 ? -2.412 7.640 -5.039 1.00 61.84 68 LEU A O 1
ATOM 519 N N . THR A 1 69 ? -1.282 8.957 -6.484 1.00 73.88 69 THR A N 1
ATOM 520 C CA . THR A 1 69 ? -1.148 7.971 -7.563 1.00 73.88 69 THR A CA 1
ATOM 521 C C . THR A 1 69 ? -0.364 6.726 -7.144 1.00 73.88 69 THR A C 1
ATOM 523 O O . THR A 1 69 ? -0.664 5.644 -7.615 1.00 73.88 69 THR A O 1
ATOM 526 N N . VAL A 1 70 ? 0.610 6.810 -6.227 1.00 84.56 70 VAL A N 1
ATOM 527 C CA . VAL A 1 70 ? 1.403 5.639 -5.797 1.00 84.56 70 VAL A CA 1
ATOM 528 C C . VAL A 1 70 ? 0.535 4.636 -5.041 1.00 84.56 70 VAL A C 1
ATOM 530 O O . VAL A 1 70 ? 0.651 3.432 -5.263 1.00 84.56 70 VAL A O 1
ATOM 533 N N . TRP A 1 71 ? -0.328 5.126 -4.145 1.00 86.75 71 TRP A N 1
ATOM 534 C CA . TRP A 1 71 ? -1.282 4.274 -3.435 1.00 86.75 71 TRP A CA 1
ATOM 535 C C . TRP A 1 71 ? -2.291 3.657 -4.404 1.00 86.75 71 TRP A C 1
ATOM 537 O O . TRP A 1 71 ? -2.489 2.443 -4.382 1.00 86.75 71 TRP A O 1
ATOM 547 N N . GLU A 1 72 ? -2.892 4.483 -5.259 1.00 86.75 72 GLU A N 1
ATOM 548 C CA . GLU A 1 72 ? -3.879 4.050 -6.252 1.00 86.75 72 GLU A CA 1
ATOM 549 C C . GLU A 1 72 ? 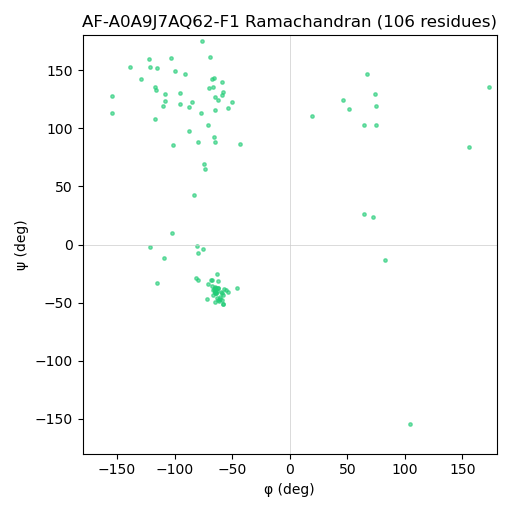-3.279 3.006 -7.197 1.00 86.75 72 GLU A C 1
ATOM 551 O O . GLU A 1 72 ? -3.813 1.911 -7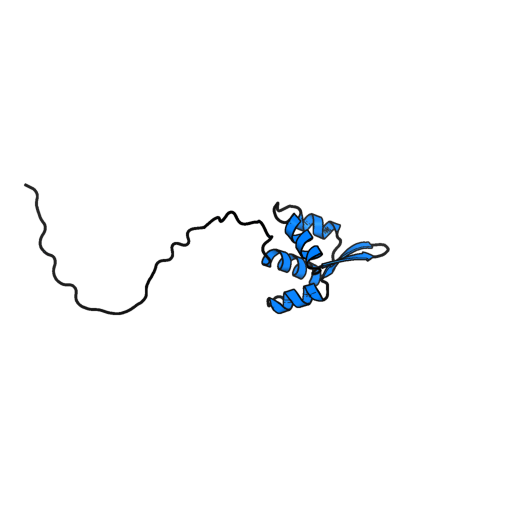.305 1.00 86.75 72 GLU A O 1
ATOM 556 N N . GLU A 1 73 ? -2.087 3.245 -7.737 1.00 88.62 73 GLU A N 1
ATOM 557 C CA . GLU A 1 73 ? -1.387 2.301 -8.608 1.00 88.62 73 GLU A CA 1
ATOM 558 C C . GLU A 1 73 ? -0.979 1.010 -7.899 1.00 88.62 73 GLU A C 1
ATOM 560 O O . GLU A 1 73 ? -1.027 -0.067 -8.492 1.00 88.62 73 GLU A O 1
ATOM 565 N N . ALA A 1 74 ? -0.581 1.064 -6.625 1.00 90.12 74 ALA A N 1
ATOM 566 C CA . ALA A 1 74 ? -0.289 -0.150 -5.865 1.00 90.12 74 ALA A CA 1
ATOM 567 C C . ALA A 1 74 ? -1.544 -1.017 -5.678 1.00 90.12 74 ALA A C 1
ATOM 569 O O . ALA A 1 74 ? -1.454 -2.251 -5.710 1.00 90.12 74 ALA A O 1
ATOM 570 N N . VAL A 1 75 ? -2.699 -0.375 -5.476 1.00 90.81 75 VAL A N 1
ATOM 571 C CA . VAL A 1 75 ? -4.003 -1.035 -5.360 1.00 90.81 75 VAL A CA 1
ATOM 572 C C . VAL A 1 75 ? -4.464 -1.560 -6.721 1.00 90.81 75 VAL A C 1
ATOM 574 O O . VAL A 1 75 ? -4.819 -2.734 -6.813 1.00 90.81 75 VAL A O 1
ATOM 577 N N . ASP A 1 76 ? -4.381 -0.751 -7.776 1.00 90.12 76 ASP A N 1
ATOM 578 C CA . ASP A 1 76 ? -4.813 -1.089 -9.138 1.00 90.12 76 ASP A CA 1
ATOM 579 C C . ASP A 1 76 ? -3.977 -2.224 -9.738 1.00 90.12 76 ASP A C 1
ATOM 581 O O . ASP A 1 76 ? -4.505 -3.137 -10.375 1.00 90.12 76 ASP A O 1
ATOM 585 N N . ARG A 1 77 ? -2.672 -2.253 -9.448 1.00 90.88 77 ARG A N 1
ATOM 586 C CA . ARG A 1 77 ? -1.776 -3.369 -9.803 1.00 90.88 77 ARG A CA 1
ATOM 587 C C . ARG A 1 77 ? -1.957 -4.595 -8.901 1.00 90.88 77 ARG A C 1
ATOM 589 O O . ARG A 1 77 ? -1.296 -5.614 -9.107 1.00 90.88 77 ARG A O 1
ATOM 596 N N . GLY A 1 78 ? -2.807 -4.513 -7.877 1.00 94.38 78 GLY A N 1
ATOM 597 C CA . GLY A 1 78 ? -3.076 -5.597 -6.933 1.00 94.38 78 GLY A CA 1
ATOM 598 C C . GLY A 1 78 ? -1.867 -5.994 -6.083 1.00 94.38 78 GLY A C 1
ATOM 599 O O . GLY A 1 78 ? -1.766 -7.148 -5.659 1.00 94.38 78 GLY A O 1
ATOM 600 N N . LEU A 1 79 ? -0.923 -5.078 -5.851 1.00 94.38 79 LEU A N 1
ATOM 601 C CA . LEU A 1 79 ? 0.294 -5.325 -5.067 1.00 94.38 79 LEU A CA 1
ATOM 602 C C . LEU A 1 79 ? 0.035 -5.217 -3.560 1.00 94.38 79 LEU A C 1
ATOM 604 O O . LEU A 1 79 ? 0.670 -5.912 -2.763 1.00 94.38 79 LEU A O 1
ATOM 608 N N . VAL A 1 80 ? -0.942 -4.401 -3.170 1.00 94.19 80 VAL A N 1
ATOM 609 C CA . VAL A 1 80 ? -1.446 -4.294 -1.796 1.00 94.19 80 VAL A CA 1
ATOM 610 C C . VAL A 1 80 ? -2.936 -4.610 -1.748 1.00 94.19 80 VAL A C 1
ATOM 612 O O . VAL A 1 80 ? -3.658 -4.437 -2.726 1.00 94.19 80 VAL A O 1
ATOM 615 N N . ALA A 1 81 ? -3.402 -5.092 -0.601 1.00 93.94 81 ALA A N 1
ATOM 616 C CA . ALA A 1 81 ? -4.813 -5.326 -0.342 1.00 93.94 81 ALA A CA 1
ATOM 617 C C . ALA A 1 81 ? -5.223 -4.669 0.970 1.00 93.94 81 ALA A C 1
ATOM 619 O O . ALA A 1 81 ? -4.492 -4.694 1.961 1.00 93.94 81 ALA A O 1
ATOM 620 N N . ARG A 1 82 ? -6.439 -4.123 0.978 1.00 93.25 82 ARG A N 1
ATOM 621 C CA . ARG A 1 82 ? -7.094 -3.638 2.187 1.00 93.25 82 ARG A CA 1
ATOM 622 C C . ARG A 1 82 ? -8.003 -4.734 2.739 1.00 93.25 82 ARG A C 1
ATOM 624 O O . ARG A 1 82 ? -8.944 -5.154 2.069 1.00 93.25 82 ARG A O 1
ATOM 631 N N . ARG A 1 83 ? -7.759 -5.170 3.975 1.00 92.00 83 ARG A N 1
ATOM 632 C CA . ARG A 1 83 ? -8.611 -6.113 4.710 1.00 92.00 83 ARG A CA 1
ATOM 633 C C . ARG A 1 83 ? -9.193 -5.464 5.955 1.00 92.00 83 ARG A C 1
ATOM 635 O O . ARG A 1 83 ? -8.500 -4.781 6.698 1.00 92.00 83 ARG A O 1
ATOM 642 N N . HIS A 1 84 ? -10.479 -5.686 6.195 1.00 92.69 84 HIS A N 1
ATOM 643 C CA . HIS A 1 84 ? -11.119 -5.270 7.438 1.00 92.69 84 HIS A CA 1
ATOM 644 C C . HIS A 1 84 ? -10.909 -6.337 8.512 1.00 92.69 84 HIS A C 1
ATOM 646 O O . HIS A 1 84 ? -11.288 -7.492 8.329 1.00 92.69 84 HIS A O 1
ATOM 652 N N . VAL A 1 85 ? -10.314 -5.935 9.632 1.00 90.75 85 VAL A N 1
ATOM 653 C CA . VAL A 1 85 ? -10.091 -6.778 10.807 1.00 90.75 85 VAL A CA 1
ATOM 654 C C . VAL A 1 85 ? -11.028 -6.312 11.918 1.00 90.75 85 VAL A C 1
ATOM 656 O O . VAL A 1 85 ? -11.027 -5.137 12.294 1.00 90.75 85 VAL A O 1
ATOM 659 N N . ALA A 1 86 ? -11.855 -7.226 12.430 1.00 91.00 86 ALA A N 1
ATOM 660 C CA . ALA A 1 86 ? -12.796 -6.926 13.505 1.00 91.00 86 ALA A CA 1
ATOM 661 C C . ALA A 1 86 ? -12.049 -6.420 14.751 1.00 91.00 86 ALA A C 1
ATOM 663 O O . ALA A 1 86 ? -11.091 -7.042 15.196 1.00 91.00 86 ALA A O 1
ATOM 664 N N . GLY A 1 87 ? -12.474 -5.276 15.292 1.00 90.00 87 GLY A N 1
ATOM 665 C CA . GLY A 1 87 ? -11.848 -4.649 16.463 1.00 90.00 87 GLY A CA 1
ATOM 666 C C . GLY A 1 87 ? -10.608 -3.791 16.178 1.00 90.00 87 GLY A C 1
ATOM 667 O O . GLY A 1 87 ? -10.225 -3.012 17.042 1.00 90.00 87 GLY A O 1
ATOM 668 N N . THR A 1 88 ? -10.018 -3.864 14.979 1.00 87.31 88 THR A N 1
ATOM 669 C CA . THR A 1 88 ? -8.834 -3.061 14.600 1.00 87.31 88 THR A CA 1
ATOM 670 C C . THR A 1 88 ? -9.130 -2.069 13.473 1.00 87.31 88 THR A C 1
ATOM 672 O O . THR A 1 88 ? -8.590 -0.969 13.463 1.00 87.31 88 THR A O 1
ATOM 675 N N . GLY A 1 89 ? -10.024 -2.415 12.543 1.00 91.62 89 GLY A N 1
ATOM 676 C CA . GLY A 1 89 ? -10.399 -1.559 11.416 1.00 91.62 89 GLY A CA 1
ATOM 677 C C . GLY A 1 89 ? -9.783 -2.004 10.089 1.00 91.62 89 GLY A C 1
ATOM 678 O O . GLY A 1 89 ? -9.536 -3.189 9.867 1.00 91.62 89 GLY A O 1
ATOM 679 N N . ALA A 1 90 ? -9.613 -1.061 9.160 1.00 93.38 90 ALA A N 1
ATOM 680 C CA . ALA A 1 90 ? -9.036 -1.332 7.848 1.00 93.38 90 ALA A CA 1
ATOM 681 C C . ALA A 1 90 ? -7.513 -1.463 7.947 1.00 93.38 90 ALA A C 1
ATOM 683 O O . ALA A 1 90 ? -6.822 -0.479 8.199 1.00 93.38 90 ALA A O 1
ATOM 684 N N . MET A 1 91 ? -7.012 -2.665 7.702 1.00 94.69 91 MET A N 1
ATOM 685 C CA . MET A 1 91 ? -5.596 -2.982 7.596 1.00 94.69 91 MET A CA 1
ATOM 686 C C . MET A 1 91 ? -5.191 -3.065 6.128 1.00 94.69 91 MET A C 1
ATOM 688 O O . MET A 1 91 ? -5.984 -3.457 5.273 1.00 94.69 91 MET A O 1
ATOM 692 N N . VAL A 1 92 ? -3.948 -2.719 5.845 1.00 95.00 92 VAL A N 1
ATOM 693 C CA . VAL A 1 92 ? -3.311 -2.835 4.541 1.00 95.00 92 VAL A CA 1
ATOM 694 C C . VAL A 1 92 ? -2.166 -3.825 4.666 1.00 95.00 92 VAL A C 1
ATOM 696 O O . VAL A 1 92 ? -1.366 -3.756 5.599 1.00 95.00 92 VAL A O 1
ATOM 699 N N . GLU A 1 93 ? -2.090 -4.746 3.717 1.00 95.31 93 GLU A N 1
ATOM 700 C CA . GLU A 1 93 ? -1.051 -5.767 3.643 1.00 95.31 93 GLU A CA 1
ATOM 701 C C . GLU A 1 93 ? -0.577 -5.962 2.200 1.00 95.31 93 GLU A C 1
ATOM 703 O O . GLU A 1 93 ? -1.328 -5.750 1.245 1.00 95.31 93 GLU A O 1
ATOM 708 N N . ALA A 1 94 ? 0.670 -6.403 2.033 1.00 95.50 94 ALA A N 1
ATOM 709 C CA . ALA A 1 94 ? 1.173 -6.788 0.723 1.00 95.50 94 ALA A CA 1
ATOM 710 C C . ALA A 1 94 ? 0.502 -8.092 0.275 1.00 95.50 94 ALA A C 1
ATOM 712 O O . ALA A 1 94 ? 0.410 -9.065 1.038 1.00 95.50 94 ALA A O 1
ATOM 713 N N . THR A 1 95 ? 0.060 -8.135 -0.978 1.00 96.19 95 THR A N 1
ATOM 714 C CA . THR A 1 95 ? -0.498 -9.352 -1.570 1.00 96.19 95 THR A CA 1
ATOM 715 C C . THR A 1 95 ? 0.617 -10.329 -1.938 1.00 96.19 95 THR A C 1
ATOM 717 O O . THR A 1 95 ? 1.814 -10.035 -1.854 1.00 96.19 95 THR A O 1
ATOM 720 N N . ARG A 1 96 ? 0.230 -11.526 -2.395 1.00 95.50 96 ARG A N 1
ATOM 721 C CA . ARG A 1 96 ? 1.180 -12.460 -3.011 1.00 95.50 96 ARG A CA 1
ATOM 722 C C . ARG A 1 96 ? 1.863 -11.833 -4.232 1.00 95.50 96 ARG A C 1
ATOM 724 O O . ARG A 1 96 ? 3.070 -11.990 -4.378 1.00 95.50 96 ARG A O 1
ATOM 731 N N . SER A 1 97 ? 1.107 -11.113 -5.061 1.00 94.94 97 SER A N 1
ATOM 732 C CA . SER A 1 97 ? 1.628 -10.408 -6.236 1.00 94.94 97 SER A CA 1
ATOM 733 C C . SER A 1 97 ? 2.584 -9.285 -5.838 1.00 94.94 97 SER A C 1
ATOM 735 O O . SER A 1 97 ? 3.647 -9.167 -6.433 1.00 94.94 97 SER A O 1
ATOM 737 N N . GLY A 1 98 ? 2.268 -8.536 -4.775 1.00 94.31 98 GLY A N 1
ATOM 738 C CA . GLY A 1 98 ? 3.159 -7.519 -4.211 1.00 94.31 98 GLY A CA 1
ATOM 739 C C . GLY A 1 98 ? 4.508 -8.088 -3.790 1.00 94.31 98 GLY A C 1
ATOM 740 O O . GLY A 1 98 ? 5.547 -7.618 -4.239 1.00 94.31 98 GLY A O 1
ATOM 741 N N . ARG A 1 99 ? 4.502 -9.169 -3.002 1.00 94.25 99 ARG A N 1
ATOM 742 C CA . ARG A 1 99 ? 5.742 -9.849 -2.587 1.00 94.25 99 ARG A CA 1
ATOM 743 C C . ARG A 1 99 ? 6.530 -10.431 -3.764 1.00 94.25 99 ARG A C 1
ATOM 745 O O . ARG A 1 99 ? 7.754 -10.371 -3.764 1.00 94.25 99 ARG A O 1
ATOM 752 N N . ALA A 1 100 ? 5.848 -10.971 -4.773 1.00 94.81 100 ALA A N 1
ATOM 753 C CA . ALA A 1 100 ? 6.506 -11.456 -5.984 1.00 94.81 100 ALA A CA 1
ATOM 754 C C . ALA A 1 100 ? 7.142 -10.312 -6.793 1.00 94.81 100 ALA A C 1
ATOM 756 O O . ALA A 1 100 ? 8.248 -10.472 -7.303 1.00 94.81 100 ALA A O 1
ATOM 757 N N . ALA A 1 101 ? 6.476 -9.156 -6.876 1.00 92.25 101 ALA A N 1
ATOM 758 C CA . ALA A 1 101 ? 7.013 -7.972 -7.537 1.00 92.25 101 ALA A CA 1
ATOM 759 C C . ALA A 1 101 ? 8.270 -7.453 -6.827 1.00 92.25 101 ALA A C 1
ATOM 761 O O . ALA A 1 101 ? 9.246 -7.141 -7.501 1.00 92.25 101 ALA A O 1
ATOM 762 N N . LEU A 1 102 ? 8.284 -7.430 -5.492 1.00 93.94 102 LEU A N 1
ATOM 763 C CA . LEU A 1 102 ? 9.476 -7.083 -4.714 1.00 93.94 102 LEU A CA 1
ATOM 764 C C . LEU A 1 102 ? 10.652 -8.018 -5.039 1.00 93.94 102 LEU A C 1
ATOM 766 O O . LEU A 1 102 ? 11.715 -7.552 -5.452 1.00 93.94 102 LEU A O 1
ATOM 770 N N . ALA A 1 103 ? 10.423 -9.334 -4.983 1.00 92.69 103 ALA A N 1
ATOM 771 C CA . ALA A 1 103 ? 11.448 -10.329 -5.294 1.00 92.69 103 ALA A CA 1
ATOM 772 C C . ALA A 1 103 ? 11.986 -10.198 -6.732 1.00 92.69 103 ALA A C 1
ATOM 774 O O . ALA A 1 103 ? 13.193 -10.283 -6.949 1.00 92.69 103 ALA A O 1
ATOM 775 N N . ALA A 1 104 ? 11.112 -9.935 -7.712 1.00 91.31 104 ALA A N 1
ATOM 776 C CA . ALA A 1 104 ? 11.505 -9.727 -9.108 1.00 91.31 104 ALA A CA 1
ATOM 777 C C . ALA A 1 104 ? 12.402 -8.491 -9.311 1.00 91.31 104 ALA A C 1
ATOM 779 O O . ALA A 1 104 ? 13.182 -8.455 -10.259 1.00 91.31 104 ALA A O 1
ATOM 780 N N . HIS A 1 105 ? 12.312 -7.504 -8.416 1.00 91.50 105 HIS A N 1
ATOM 781 C CA . HIS A 1 105 ? 13.121 -6.283 -8.439 1.00 91.50 105 HIS A CA 1
ATOM 782 C C . HIS A 1 105 ? 14.279 -6.311 -7.425 1.00 91.50 105 HIS A C 1
ATOM 784 O O . HIS A 1 105 ?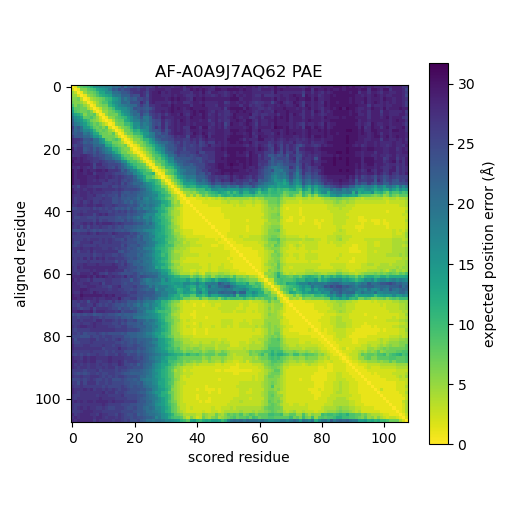 14.928 -5.288 -7.213 1.00 91.50 105 HIS A O 1
ATOM 790 N N . GLY A 1 106 ? 14.553 -7.463 -6.798 1.00 90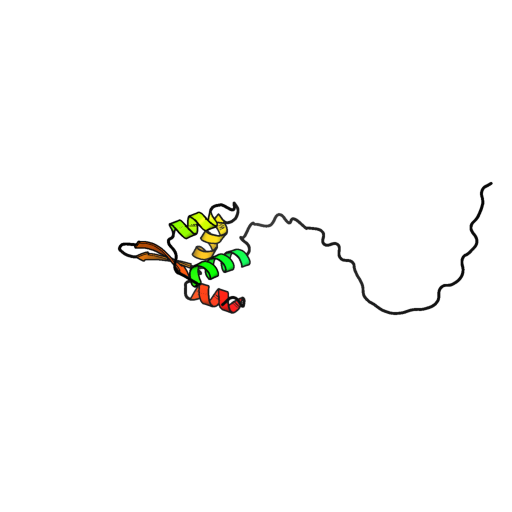.06 106 GLY A N 1
ATOM 791 C CA . GLY A 1 106 ? 15.665 -7.630 -5.856 1.00 90.06 106 GLY A CA 1
ATOM 792 C C . GLY A 1 106 ? 15.465 -6.943 -4.502 1.00 90.06 106 GLY A C 1
ATOM 793 O O . GLY A 1 106 ? 16.445 -6.629 -3.833 1.00 90.06 106 GLY A O 1
ATOM 794 N N . ARG A 1 107 ? 14.213 -6.695 -4.106 1.00 81.38 107 ARG A N 1
ATOM 795 C CA . ARG A 1 107 ? 13.831 -6.137 -2.803 1.00 81.38 107 ARG A CA 1
ATOM 796 C C . ARG A 1 107 ? 13.149 -7.252 -2.005 1.00 81.38 107 ARG A C 1
ATOM 798 O O . ARG A 1 107 ? 12.182 -7.827 -2.494 1.00 81.38 107 ARG A O 1
ATOM 805 N N . THR A 1 108 ? 13.674 -7.650 -0.850 1.00 69.62 108 THR A N 1
ATOM 806 C CA . THR A 1 108 ? 13.149 -8.781 -0.051 1.00 69.62 108 THR A CA 1
ATOM 807 C C . THR A 1 108 ? 13.298 -8.528 1.428 1.00 69.62 108 THR A C 1
ATOM 809 O O . THR A 1 108 ? 14.428 -8.149 1.808 1.00 69.62 108 THR A O 1
#